Protein AF-A0A1Q2CLF3-F1 (afdb_monomer)

Organism: NCBI:txid1332264

Radius of gyration: 19.49 Å; Cα contacts (8 Å, |Δi|>4): 90; chains: 1; bounding box: 62×33×50 Å

InterPro domains:
  IPR021214 Protein of unknown function DUF2568 [PF10823] (25-113)

Nearest PDB structures (foldseek):
  8auw-assembly1_D  TM=3.255E-01  e=1.557E+00  Homo sapiens
  4tx5-assembly1_B  TM=3.210E-01  e=4.194E+00  Homo sapiens
  1few-assembly1_A  TM=3.405E-01  e=9.168E+00  Homo sapiens

Secondary structure (DSSP, 8-state):
-PPPP-----SS-HHHHHHHHHHHHHHHHHHHHHHHHHHHHHHHS-SHHHHHHHHHHHHHHHHHHHHHTSTT-SS---HHHHHHHHHHHHHHHHHHHHHTT-HHHHHHHHHHHHHHHHHHHHHHHTT--

Mean predicted aligned error: 6.49 Å

pLDDT: mean 90.08, std 11.48, range [45.19, 98.5]

Sequence (129 aa):
MSARPDGKPDGLDARTVLRGVVLTVRFVLELAMLAGVATVVTRLLPGAWGWVAAAVSVVAVATLWGLLLSPKAKVVLPAWGRLALEAVLFVGTGIALAVLGMPVVGLTGVGVWALHRVALALLEQRRDH

Structure (mmCIF, N/CA/C/O backbone):
data_AF-A0A1Q2CLF3-F1
#
_entry.id   AF-A0A1Q2CLF3-F1
#
loop_
_atom_site.group_PDB
_atom_site.id
_atom_site.type_symbol
_atom_site.label_atom_id
_atom_site.label_alt_id
_atom_site.label_comp_id
_atom_site.label_asym_id
_atom_site.label_entity_id
_atom_site.label_seq_id
_atom_site.pdbx_PDB_ins_code
_atom_site.Cartn_x
_atom_site.Cartn_y
_atom_site.Cartn_z
_atom_site.occupancy
_atom_site.B_iso_or_equiv
_atom_site.auth_seq_id
_atom_site.auth_comp_id
_atom_site.auth_asym_id
_atom_site.auth_atom_id
_atom_site.pdbx_PDB_model_num
ATOM 1 N N . MET A 1 1 ? 50.368 -14.495 -28.186 1.00 45.19 1 MET A N 1
ATOM 2 C CA . MET A 1 1 ? 50.060 -14.404 -26.743 1.00 45.19 1 MET A CA 1
ATOM 3 C C . MET A 1 1 ? 49.626 -12.965 -26.476 1.00 45.19 1 MET A C 1
ATOM 5 O O . MET A 1 1 ? 50.478 -12.101 -26.349 1.00 45.19 1 MET A O 1
ATOM 9 N N . SER A 1 2 ? 48.325 -12.676 -26.594 1.00 58.38 2 SER A N 1
ATOM 10 C CA . SER A 1 2 ? 47.771 -11.317 -26.472 1.00 58.38 2 SER A CA 1
ATOM 11 C C . SER A 1 2 ? 47.305 -11.103 -25.033 1.00 58.38 2 SER A C 1
ATOM 13 O O . SER A 1 2 ? 46.573 -11.935 -24.494 1.00 58.38 2 SER A O 1
ATOM 15 N N . ALA A 1 3 ? 47.804 -10.043 -24.399 1.00 57.72 3 ALA A N 1
ATOM 16 C CA . ALA A 1 3 ? 47.466 -9.669 -23.036 1.00 57.72 3 ALA A CA 1
ATOM 17 C C . ALA A 1 3 ? 45.993 -9.237 -22.956 1.00 57.72 3 ALA A C 1
ATOM 19 O O . ALA A 1 3 ? 45.538 -8.382 -23.712 1.00 57.72 3 ALA A O 1
ATOM 20 N N . ARG A 1 4 ? 45.250 -9.860 -22.039 1.00 67.25 4 ARG A N 1
ATOM 21 C CA . ARG A 1 4 ? 43.874 -9.501 -21.678 1.00 67.25 4 ARG A CA 1
ATOM 22 C C . ARG A 1 4 ? 43.931 -8.182 -20.888 1.00 67.25 4 ARG A C 1
ATOM 24 O O . ARG A 1 4 ? 44.751 -8.129 -19.970 1.00 67.25 4 ARG A O 1
ATOM 31 N N . PRO A 1 5 ? 43.117 -7.157 -21.197 1.00 63.09 5 PRO A N 1
ATOM 32 C CA . PRO A 1 5 ? 43.133 -5.925 -20.426 1.00 63.09 5 PRO A CA 1
ATOM 33 C C . PRO A 1 5 ? 42.681 -6.225 -18.993 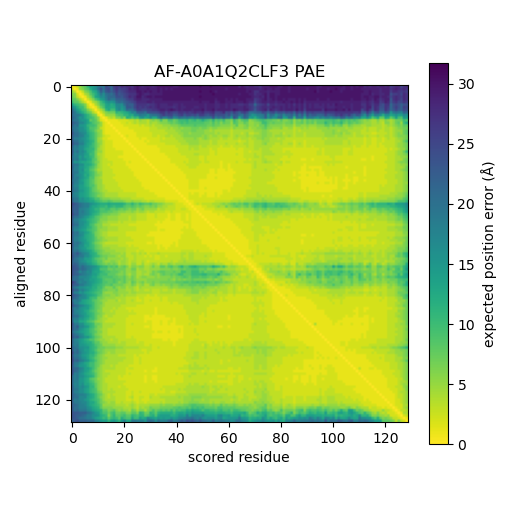1.00 63.09 5 PRO A C 1
ATOM 35 O O . PRO A 1 5 ? 41.651 -6.864 -18.765 1.00 63.09 5 PRO A O 1
ATOM 38 N N . ASP A 1 6 ? 43.540 -5.829 -18.067 1.00 64.25 6 ASP A N 1
ATOM 39 C CA . ASP A 1 6 ? 43.285 -5.397 -16.702 1.00 64.25 6 ASP A CA 1
ATOM 40 C C . ASP A 1 6 ? 41.805 -5.138 -16.374 1.00 64.25 6 ASP A C 1
ATOM 42 O O . ASP A 1 6 ? 41.270 -4.042 -16.519 1.00 64.25 6 ASP A O 1
ATOM 46 N N . GLY A 1 7 ? 41.151 -6.180 -15.856 1.00 61.78 7 GLY A N 1
ATOM 47 C CA . GLY A 1 7 ? 39.865 -6.081 -15.180 1.00 61.78 7 GLY A CA 1
ATOM 48 C C . GLY A 1 7 ? 40.019 -5.301 -13.880 1.00 61.78 7 GLY A C 1
ATOM 49 O O . GLY A 1 7 ? 40.198 -5.885 -12.810 1.00 61.78 7 GLY A O 1
ATOM 50 N N . LYS A 1 8 ? 39.960 -3.973 -13.967 1.00 62.19 8 LYS A N 1
ATOM 51 C CA . LYS A 1 8 ? 39.697 -3.134 -12.803 1.00 62.19 8 LYS A CA 1
ATOM 52 C C . LYS A 1 8 ? 38.286 -3.497 -12.319 1.00 62.19 8 LYS A C 1
ATOM 54 O O . LYS A 1 8 ? 37.371 -3.480 -13.136 1.00 62.19 8 LYS A O 1
ATOM 59 N N . PRO A 1 9 ? 38.080 -3.886 -11.050 1.00 57.78 9 PRO A N 1
ATOM 60 C CA . PRO A 1 9 ? 36.733 -4.119 -10.558 1.00 57.78 9 PRO A CA 1
ATOM 61 C C . PRO A 1 9 ? 35.990 -2.787 -10.620 1.00 57.78 9 PRO A C 1
ATOM 63 O O . PRO A 1 9 ? 36.317 -1.846 -9.892 1.00 57.78 9 PRO A O 1
ATOM 66 N N . ASP A 1 10 ? 35.037 -2.700 -11.541 1.00 62.12 10 ASP A N 1
ATOM 67 C CA . ASP A 1 10 ? 34.146 -1.560 -11.652 1.00 62.12 10 ASP A CA 1
ATOM 68 C C . ASP A 1 10 ? 33.474 -1.362 -10.289 1.00 62.12 10 ASP A C 1
ATOM 70 O O . ASP A 1 10 ? 32.947 -2.308 -9.691 1.00 62.12 10 ASP A O 1
ATOM 74 N N . GLY A 1 11 ? 33.510 -0.133 -9.764 1.00 64.50 11 GLY A N 1
ATOM 75 C CA . GLY A 1 11 ? 32.621 0.242 -8.667 1.00 64.50 11 GLY A CA 1
ATOM 76 C C . GLY A 1 11 ? 31.198 -0.177 -9.037 1.00 64.50 11 GLY A C 1
ATOM 77 O O . GLY A 1 11 ? 30.830 -0.030 -10.196 1.00 64.50 11 GLY A O 1
ATOM 78 N N . LEU A 1 12 ? 30.464 -0.765 -8.080 1.00 72.12 12 LEU A N 1
ATOM 79 C CA . LEU A 1 12 ? 29.125 -1.362 -8.233 1.00 72.12 12 LEU A CA 1
ATOM 80 C C . LEU A 1 12 ? 28.440 -1.032 -9.574 1.00 72.12 12 LEU A C 1
ATOM 82 O O . LEU A 1 12 ? 28.013 0.107 -9.760 1.00 72.12 12 LEU A O 1
ATOM 86 N N . ASP A 1 13 ? 28.304 -2.027 -10.468 1.00 86.62 13 ASP A N 1
ATOM 87 C CA . ASP A 1 13 ? 27.590 -1.886 -11.749 1.00 86.62 13 ASP A CA 1
ATOM 88 C C . ASP A 1 13 ? 26.300 -1.081 -11.529 1.00 86.62 13 ASP A C 1
ATOM 90 O O . ASP A 1 13 ? 25.465 -1.446 -10.692 1.00 86.62 13 ASP A O 1
ATOM 94 N N . ALA A 1 14 ? 26.137 0.014 -12.274 1.00 84.12 14 ALA A N 1
ATOM 95 C CA . ALA A 1 14 ? 25.000 0.920 -12.158 1.00 84.12 14 ALA A CA 1
ATOM 96 C C . ALA A 1 14 ? 23.653 0.176 -12.220 1.00 84.12 14 ALA A C 1
ATOM 98 O O . ALA A 1 14 ? 22.696 0.568 -11.547 1.00 84.12 14 ALA A O 1
ATOM 99 N N . ARG A 1 15 ? 23.575 -0.946 -12.953 1.00 82.94 15 ARG A N 1
ATOM 100 C CA . ARG A 1 15 ? 22.375 -1.802 -12.986 1.00 82.94 15 ARG A CA 1
ATOM 101 C C . ARG A 1 15 ? 22.111 -2.520 -11.668 1.00 82.94 15 ARG A C 1
ATOM 103 O O . ARG A 1 15 ? 20.955 -2.644 -11.262 1.00 82.94 15 ARG A O 1
ATOM 110 N N . THR A 1 16 ? 23.160 -2.976 -10.993 1.00 88.12 16 THR A N 1
ATOM 111 C CA . THR A 1 16 ? 23.059 -3.605 -9.670 1.00 88.12 16 THR A CA 1
ATOM 112 C C . THR A 1 16 ? 22.585 -2.588 -8.638 1.00 88.12 16 THR A C 1
ATOM 114 O O . THR A 1 16 ? 21.653 -2.875 -7.883 1.00 88.12 16 THR A O 1
ATOM 117 N N . VAL A 1 17 ? 23.150 -1.375 -8.668 1.00 89.38 17 VAL A N 1
ATOM 118 C CA . VAL A 1 17 ? 22.723 -0.264 -7.803 1.00 89.38 17 VAL A CA 1
ATOM 119 C C . VAL A 1 17 ? 21.255 0.078 -8.049 1.00 89.38 17 VAL A C 1
ATOM 121 O O . VAL A 1 17 ? 20.461 0.098 -7.109 1.00 89.38 17 VAL A O 1
ATOM 124 N N . LEU A 1 18 ? 20.864 0.270 -9.311 1.00 88.88 18 LEU A N 1
ATOM 125 C CA . LEU A 1 18 ? 19.492 0.607 -9.686 1.00 88.88 18 LEU A CA 1
ATOM 126 C C . LEU A 1 18 ? 18.492 -0.468 -9.243 1.00 88.88 18 LEU A C 1
ATOM 128 O O . LEU A 1 18 ? 17.454 -0.148 -8.663 1.00 88.88 18 LEU A O 1
ATOM 132 N N . ARG A 1 19 ? 18.814 -1.748 -9.462 1.00 86.94 19 ARG A N 1
ATOM 133 C CA . ARG A 1 19 ? 17.974 -2.865 -9.011 1.00 86.94 19 ARG A CA 1
ATOM 134 C C . ARG A 1 19 ? 17.818 -2.872 -7.490 1.00 86.94 19 ARG A C 1
ATOM 136 O O . ARG A 1 19 ? 16.709 -3.089 -7.003 1.00 86.94 19 ARG A O 1
ATOM 143 N N . GLY A 1 20 ? 18.901 -2.619 -6.754 1.00 89.69 20 GLY A N 1
ATOM 144 C CA . GLY A 1 20 ? 18.873 -2.487 -5.299 1.00 89.69 20 GLY A CA 1
ATOM 145 C C . GLY A 1 20 ? 17.933 -1.371 -4.844 1.00 89.69 20 GLY A C 1
ATOM 146 O O . GLY A 1 20 ? 17.048 -1.615 -4.029 1.00 89.69 20 GLY A O 1
ATOM 147 N N . VAL A 1 21 ? 18.051 -0.178 -5.434 1.00 91.50 21 VAL A N 1
ATOM 148 C CA . VAL A 1 21 ? 17.187 0.974 -5.122 1.0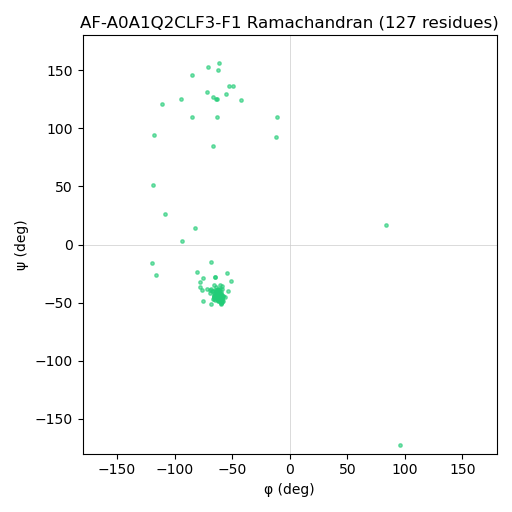0 91.50 21 VAL A CA 1
ATOM 149 C C . VAL A 1 21 ? 15.714 0.654 -5.372 1.00 91.50 21 VAL A C 1
ATOM 151 O O . VAL A 1 21 ? 14.880 0.887 -4.499 1.00 91.50 21 VAL A O 1
ATOM 154 N N . VAL A 1 22 ? 15.384 0.076 -6.529 1.00 90.50 22 VAL A N 1
ATOM 155 C CA . VAL A 1 22 ? 14.002 -0.286 -6.882 1.00 90.50 22 VAL A CA 1
ATOM 156 C C . VAL A 1 22 ? 13.405 -1.268 -5.870 1.00 90.50 22 VAL A C 1
ATOM 158 O O . VAL A 1 22 ? 12.271 -1.076 -5.428 1.00 90.50 22 VAL A O 1
ATOM 161 N N . LEU A 1 23 ? 14.160 -2.293 -5.466 1.00 90.31 23 LEU A N 1
ATOM 162 C CA . LEU A 1 23 ? 13.706 -3.266 -4.470 1.00 90.31 23 LEU A CA 1
ATOM 163 C C . LEU A 1 23 ? 13.542 -2.638 -3.083 1.00 90.31 23 LEU A C 1
ATOM 165 O O . LEU A 1 23 ? 12.559 -2.928 -2.404 1.00 90.31 23 LEU A O 1
ATOM 169 N N . THR A 1 24 ? 14.450 -1.750 -2.681 1.00 93.38 24 THR A N 1
ATOM 170 C CA . THR A 1 24 ? 14.344 -1.026 -1.409 1.00 93.38 24 THR A CA 1
ATOM 171 C C . THR A 1 24 ? 13.103 -0.140 -1.380 1.00 93.38 24 THR A C 1
ATOM 173 O O . THR A 1 24 ? 12.332 -0.207 -0.425 1.00 93.38 24 THR A O 1
ATOM 176 N N . VAL A 1 25 ? 12.849 0.640 -2.437 1.00 93.31 25 VAL A N 1
ATOM 177 C CA . VAL A 1 25 ? 11.632 1.467 -2.541 1.00 93.31 25 VAL A CA 1
ATOM 178 C C . VAL A 1 25 ? 10.383 0.590 -2.482 1.00 93.31 25 VAL A C 1
ATOM 180 O O . VAL A 1 25 ? 9.432 0.918 -1.773 1.00 93.31 25 VAL A O 1
ATOM 183 N N . ARG A 1 26 ? 10.397 -0.554 -3.175 1.00 92.56 26 ARG A N 1
ATOM 184 C CA . ARG A 1 26 ? 9.293 -1.516 -3.149 1.00 92.56 26 ARG A CA 1
ATOM 185 C C . ARG A 1 26 ? 9.034 -2.057 -1.743 1.00 92.56 26 ARG A C 1
ATOM 187 O O . ARG A 1 26 ? 7.879 -2.135 -1.337 1.00 92.56 26 ARG A O 1
ATOM 194 N N . PHE A 1 27 ? 10.088 -2.400 -1.010 1.00 93.25 27 PHE A N 1
ATOM 195 C CA . PHE A 1 27 ? 9.993 -2.887 0.364 1.00 93.25 27 PHE A CA 1
ATOM 196 C C . PHE A 1 27 ? 9.453 -1.816 1.321 1.00 93.25 27 PHE A C 1
ATOM 198 O O . PHE A 1 27 ? 8.557 -2.093 2.114 1.00 93.25 27 PHE A O 1
ATOM 205 N N . VAL A 1 28 ? 9.939 -0.576 1.215 1.00 96.62 28 VAL A N 1
ATOM 206 C CA . VAL A 1 28 ? 9.437 0.548 2.023 1.00 96.62 28 VAL A CA 1
ATOM 207 C C . VAL A 1 28 ? 7.957 0.812 1.736 1.00 96.62 28 VAL A C 1
ATOM 209 O O . VAL A 1 28 ? 7.183 1.013 2.669 1.00 96.62 28 VAL A O 1
ATOM 212 N N . LEU A 1 29 ? 7.542 0.761 0.466 1.00 95.56 29 LEU A N 1
ATOM 213 C CA . LEU A 1 29 ? 6.134 0.877 0.077 1.00 95.56 29 LEU A CA 1
ATOM 214 C C . LEU A 1 29 ? 5.273 -0.250 0.656 1.00 95.56 29 LEU A C 1
ATOM 216 O O . LEU A 1 29 ? 4.176 0.013 1.144 1.00 95.56 29 LEU A O 1
ATOM 220 N N . GLU A 1 30 ? 5.760 -1.488 0.616 1.00 95.44 30 GLU A N 1
ATOM 221 C CA . GLU A 1 30 ? 5.075 -2.639 1.210 1.00 95.44 30 GLU A CA 1
ATOM 222 C C . GLU A 1 30 ? 4.884 -2.446 2.719 1.00 95.44 30 GLU A C 1
ATOM 224 O O . GLU A 1 30 ? 3.762 -2.550 3.215 1.00 95.44 30 GLU A O 1
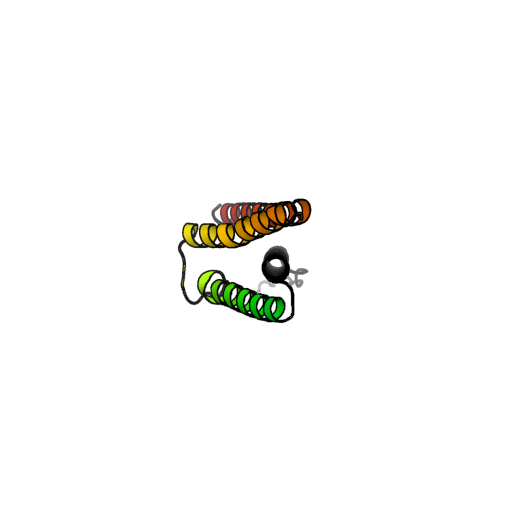ATOM 229 N N . LEU A 1 31 ? 5.943 -2.063 3.436 1.00 96.69 31 LEU A N 1
ATOM 230 C CA . LEU A 1 31 ? 5.878 -1.806 4.874 1.00 96.69 31 LEU A CA 1
ATOM 231 C C . LEU A 1 31 ? 4.927 -0.648 5.209 1.00 96.69 31 LEU A C 1
ATOM 233 O O . LEU A 1 31 ? 4.133 -0.754 6.144 1.00 96.69 31 LEU A O 1
ATOM 237 N N . ALA A 1 32 ? 4.969 0.436 4.432 1.00 97.25 32 ALA A N 1
ATOM 238 C CA . ALA A 1 32 ? 4.074 1.576 4.599 1.00 97.25 32 ALA A CA 1
ATOM 239 C C . ALA A 1 32 ? 2.603 1.191 4.374 1.00 97.25 32 ALA A C 1
ATOM 241 O O . ALA A 1 32 ? 1.732 1.622 5.130 1.00 97.25 32 ALA A O 1
ATOM 242 N N . MET A 1 33 ? 2.320 0.349 3.376 1.00 97.75 33 MET A N 1
ATOM 243 C CA . MET A 1 33 ? 0.971 -0.159 3.120 1.00 97.75 33 MET A CA 1
ATOM 244 C C . MET A 1 33 ? 0.480 -1.049 4.265 1.00 97.75 33 MET A C 1
ATOM 246 O O . MET A 1 33 ? -0.626 -0.832 4.756 1.00 97.75 33 MET A O 1
ATOM 250 N N . LEU A 1 34 ? 1.309 -1.969 4.769 1.00 98.12 34 LEU A N 1
ATOM 251 C CA . LEU A 1 34 ? 0.954 -2.812 5.918 1.00 98.12 34 LEU A CA 1
ATOM 252 C C . LEU A 1 34 ? 0.705 -1.981 7.188 1.00 98.12 34 LEU A C 1
ATOM 254 O O . LEU A 1 34 ? -0.269 -2.223 7.904 1.00 98.12 34 LEU A O 1
ATOM 258 N N . ALA A 1 35 ? 1.528 -0.961 7.443 1.00 98.31 35 ALA A N 1
ATOM 259 C CA . ALA A 1 35 ? 1.304 -0.014 8.535 1.00 98.31 35 ALA A CA 1
ATOM 260 C C . ALA A 1 35 ? -0.001 0.781 8.347 1.00 98.31 35 ALA A C 1
ATOM 262 O O . ALA A 1 35 ? -0.745 0.999 9.308 1.00 98.31 35 ALA A O 1
ATOM 263 N N . GLY A 1 36 ? -0.316 1.167 7.107 1.00 98.12 36 GLY A N 1
ATOM 264 C CA . GLY A 1 36 ? -1.585 1.790 6.741 1.00 98.12 36 GLY A CA 1
ATOM 265 C C . GLY A 1 36 ? -2.782 0.889 7.051 1.00 98.12 36 GLY A C 1
ATOM 266 O O . GLY A 1 36 ? -3.711 1.334 7.720 1.00 98.12 36 GLY A O 1
ATOM 267 N N . VAL A 1 37 ? -2.731 -0.388 6.661 1.00 98.38 37 VAL A N 1
ATOM 268 C CA . VAL A 1 37 ? -3.771 -1.386 6.973 1.00 98.38 37 VAL A CA 1
ATOM 269 C C . VAL A 1 37 ? -3.963 -1.526 8.484 1.00 98.38 37 VAL A C 1
ATOM 271 O O . VAL A 1 37 ? -5.092 -1.445 8.967 1.00 98.38 37 VAL A O 1
ATOM 274 N N . ALA A 1 38 ? -2.879 -1.673 9.250 1.00 98.12 38 ALA A N 1
ATOM 275 C CA . ALA A 1 38 ? -2.963 -1.758 10.709 1.00 98.12 38 ALA A CA 1
ATOM 276 C C . ALA A 1 38 ? -3.604 -0.503 11.328 1.00 98.12 38 ALA A C 1
ATOM 278 O O . ALA A 1 38 ? -4.456 -0.604 12.214 1.00 98.12 38 ALA A O 1
ATOM 279 N N . THR A 1 39 ? -3.230 0.679 10.831 1.00 98.12 39 THR A N 1
ATOM 280 C CA . THR A 1 39 ? -3.792 1.969 11.263 1.00 98.12 39 THR A CA 1
ATOM 281 C C . THR A 1 39 ? -5.287 2.061 10.960 1.00 98.12 39 THR A C 1
ATOM 283 O O . THR A 1 39 ? -6.062 2.493 11.811 1.00 98.12 39 THR A O 1
ATOM 286 N N . VAL A 1 40 ? -5.715 1.625 9.772 1.00 98.31 40 VAL A N 1
ATOM 287 C CA . VAL A 1 40 ? -7.134 1.586 9.391 1.00 98.31 40 VAL A CA 1
ATOM 288 C C . VAL A 1 40 ? -7.916 0.686 10.346 1.00 98.31 40 VAL A C 1
ATOM 290 O O . VAL A 1 40 ? -8.913 1.117 10.921 1.00 98.31 40 VAL A O 1
ATOM 293 N N . VAL A 1 41 ? -7.446 -0.543 10.569 1.00 98.12 41 VAL A N 1
ATOM 294 C CA . VAL A 1 41 ? -8.162 -1.525 11.397 1.00 98.12 41 VAL A CA 1
ATOM 295 C C . VAL A 1 41 ? -8.256 -1.078 12.855 1.00 98.12 41 VAL A C 1
ATOM 297 O O . VAL A 1 41 ? -9.338 -1.121 13.434 1.00 98.12 41 VAL A O 1
ATOM 300 N N . THR A 1 42 ? -7.159 -0.591 13.439 1.00 97.75 42 THR A N 1
ATOM 301 C CA . THR A 1 42 ? -7.152 -0.100 14.832 1.00 97.75 42 THR A CA 1
ATOM 302 C C . THR A 1 42 ? -8.026 1.135 15.044 1.00 97.75 42 THR A C 1
ATOM 304 O O . THR A 1 42 ? -8.545 1.328 16.142 1.00 97.75 42 THR A O 1
ATOM 307 N N . ARG A 1 43 ? -8.229 1.965 14.012 1.00 96.50 43 ARG A N 1
ATOM 308 C CA . ARG A 1 43 ? -9.176 3.088 14.079 1.00 96.50 43 ARG A CA 1
ATOM 309 C C . ARG A 1 43 ? -10.634 2.659 13.929 1.00 96.50 43 ARG A C 1
ATOM 311 O O . ARG A 1 43 ? -11.497 3.298 14.522 1.00 96.50 43 ARG A O 1
ATOM 318 N N . LEU A 1 44 ? -10.911 1.605 13.161 1.00 96.12 44 LEU A N 1
ATOM 319 C CA . LEU A 1 44 ? -12.267 1.073 12.983 1.00 96.12 44 LEU A CA 1
ATOM 320 C C . LEU A 1 44 ? -12.733 0.229 14.177 1.00 96.12 44 LEU A C 1
ATOM 322 O O . LEU A 1 44 ? -13.908 0.266 14.530 1.00 96.12 44 LEU A O 1
ATOM 326 N N . LEU A 1 45 ? -11.824 -0.528 14.795 1.00 95.88 45 LEU A N 1
ATOM 327 C CA . LEU A 1 45 ? -12.092 -1.339 15.981 1.00 95.88 45 LEU A CA 1
ATOM 328 C C . LEU A 1 45 ? -11.217 -0.848 17.144 1.00 95.88 45 LEU A C 1
ATOM 330 O O . LEU A 1 45 ? -10.077 -1.290 17.267 1.00 95.88 45 LEU A O 1
ATOM 334 N N . PRO A 1 46 ? -11.711 0.046 18.014 1.00 90.19 46 PRO A N 1
ATOM 335 C CA . PRO A 1 46 ? -10.947 0.493 19.173 1.00 90.19 46 PRO A CA 1
ATOM 336 C C . PRO A 1 46 ? -10.813 -0.607 20.243 1.00 90.19 46 PRO A C 1
ATOM 338 O O . PRO A 1 46 ? -11.674 -1.472 20.401 1.00 90.19 46 PRO A O 1
ATOM 341 N N . GLY A 1 47 ? -9.730 -0.544 21.024 1.00 93.81 47 GLY A N 1
ATOM 342 C CA . GLY A 1 47 ? -9.456 -1.461 22.138 1.00 93.81 47 GLY A CA 1
ATOM 343 C C . GLY A 1 47 ? -8.547 -2.643 21.779 1.00 93.81 47 GLY A C 1
ATOM 344 O O . GLY A 1 47 ? -7.968 -2.710 20.697 1.00 93.81 47 GLY A O 1
ATOM 345 N N . ALA A 1 48 ? -8.392 -3.585 22.716 1.00 94.25 48 ALA A N 1
ATOM 346 C CA . ALA A 1 48 ? -7.451 -4.704 22.581 1.00 94.25 48 ALA A CA 1
ATOM 347 C C . ALA A 1 48 ? -7.751 -5.600 21.364 1.00 94.25 48 ALA A C 1
ATOM 349 O O . ALA A 1 48 ? -6.834 -6.016 20.656 1.00 94.25 48 ALA A O 1
ATOM 350 N N . TRP A 1 49 ? -9.033 -5.833 21.068 1.00 94.81 49 TRP A N 1
ATOM 351 C CA . TRP A 1 49 ? -9.452 -6.607 19.896 1.00 94.81 49 TRP A CA 1
ATOM 352 C C . TRP A 1 49 ? -9.088 -5.941 18.565 1.00 94.81 49 TRP A C 1
ATOM 354 O O . TRP A 1 49 ? -8.824 -6.646 17.594 1.00 94.81 49 TRP A O 1
ATOM 364 N N . GLY A 1 50 ? -8.983 -4.610 18.531 1.00 96.94 50 GLY A N 1
ATOM 365 C CA . GLY A 1 50 ? -8.494 -3.863 17.373 1.00 96.94 50 GLY A CA 1
ATOM 366 C C . GLY A 1 50 ? -7.072 -4.224 16.980 1.00 96.94 50 GLY A C 1
ATOM 367 O O . GLY A 1 50 ? -6.779 -4.431 15.806 1.00 96.94 50 GLY A O 1
ATOM 368 N N . TRP A 1 51 ? -6.190 -4.361 17.969 1.00 97.06 51 TRP A N 1
ATOM 369 C CA . TRP A 1 51 ? -4.797 -4.750 17.747 1.00 97.06 51 TRP A CA 1
ATOM 370 C C . TRP A 1 51 ? -4.671 -6.185 17.244 1.00 97.06 51 TRP A C 1
ATOM 372 O O . TRP A 1 51 ? -3.886 -6.446 16.333 1.00 97.06 51 TRP A O 1
ATOM 382 N N . VAL A 1 52 ? -5.482 -7.103 17.779 1.00 97.81 52 VAL A N 1
ATOM 383 C CA . VAL A 1 52 ? -5.545 -8.487 17.286 1.00 97.81 52 VAL A CA 1
ATOM 384 C C . VAL A 1 52 ? -6.030 -8.510 15.836 1.00 97.81 52 VAL A C 1
ATOM 386 O O . VAL A 1 52 ? -5.380 -9.111 14.981 1.00 97.81 52 VAL A O 1
ATOM 389 N N . ALA A 1 53 ? -7.122 -7.805 15.528 1.00 97.88 53 ALA A N 1
ATOM 390 C CA . ALA A 1 53 ? -7.651 -7.707 14.170 1.00 97.88 53 ALA A CA 1
ATOM 391 C C . ALA A 1 53 ? -6.644 -7.065 13.200 1.00 97.88 53 ALA A C 1
ATOM 393 O O . ALA A 1 53 ? -6.507 -7.515 12.060 1.00 97.88 53 ALA A O 1
ATOM 394 N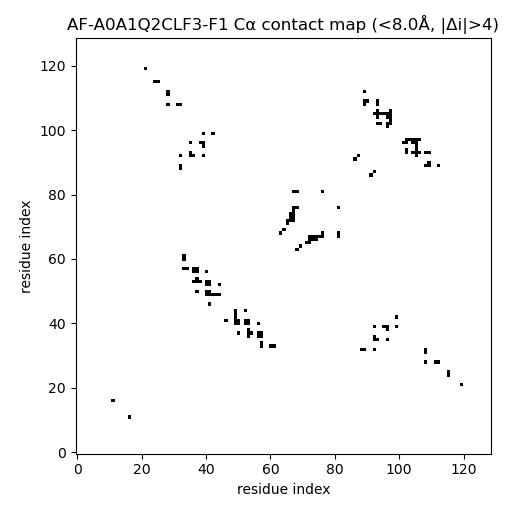 N . ALA A 1 54 ? -5.904 -6.048 13.645 1.00 98.00 54 ALA A N 1
ATOM 395 C CA . ALA A 1 54 ? -4.868 -5.397 12.854 1.00 98.00 54 ALA A CA 1
ATOM 396 C C . ALA A 1 54 ? -3.704 -6.348 12.560 1.00 98.00 54 ALA A C 1
ATOM 398 O O . ALA A 1 54 ? -3.290 -6.454 11.407 1.00 98.00 54 ALA A O 1
ATOM 399 N N . ALA A 1 55 ? -3.226 -7.093 13.561 1.00 98.12 55 ALA A N 1
ATOM 400 C CA . ALA A 1 55 ? -2.181 -8.096 13.377 1.00 98.12 55 ALA A CA 1
ATOM 401 C C . ALA A 1 55 ? -2.615 -9.183 12.380 1.00 98.12 55 ALA A C 1
ATOM 403 O O . ALA A 1 55 ? -1.881 -9.485 11.440 1.00 98.12 55 ALA A O 1
ATOM 404 N N . VAL A 1 56 ? -3.835 -9.710 12.527 1.00 98.19 56 VAL A N 1
ATOM 405 C CA . VAL A 1 56 ? -4.405 -10.692 11.590 1.00 98.19 56 VAL A CA 1
ATOM 406 C C . VAL A 1 56 ? -4.501 -10.113 10.177 1.00 98.19 56 VAL A C 1
ATOM 408 O O . VAL A 1 56 ? -4.114 -10.778 9.219 1.00 98.19 56 VAL A O 1
ATOM 411 N N . SER A 1 57 ? -4.952 -8.865 10.036 1.00 97.88 57 SER A N 1
ATOM 412 C CA . SER A 1 57 ? -5.078 -8.199 8.733 1.00 97.88 57 SER A CA 1
ATOM 413 C C . SER A 1 57 ? -3.720 -7.988 8.064 1.00 97.88 57 SER A C 1
ATOM 415 O O . SER A 1 57 ? -3.569 -8.277 6.879 1.00 97.88 57 SER A O 1
ATOM 417 N N . VAL A 1 58 ? -2.707 -7.552 8.818 1.00 98.25 58 VAL A N 1
ATOM 418 C CA . VAL A 1 58 ? -1.328 -7.412 8.324 1.00 98.25 58 VAL A CA 1
ATOM 419 C C . VAL A 1 58 ? -0.784 -8.757 7.858 1.00 98.25 58 VAL A C 1
ATOM 421 O O . VAL A 1 58 ? -0.261 -8.845 6.749 1.00 98.25 58 VAL A O 1
ATOM 424 N N . VAL A 1 59 ? -0.944 -9.815 8.658 1.00 98.06 59 VAL A N 1
ATOM 425 C CA . VAL A 1 59 ? -0.500 -11.167 8.286 1.00 98.06 59 VAL A CA 1
ATOM 426 C C . VAL A 1 59 ? -1.225 -11.652 7.032 1.00 98.06 59 VAL A C 1
ATOM 428 O O . VAL A 1 59 ? -0.581 -12.189 6.131 1.00 98.06 59 VAL A O 1
ATOM 431 N N . ALA A 1 60 ? -2.537 -11.434 6.930 1.00 97.56 60 ALA A N 1
ATOM 432 C CA . ALA A 1 60 ? -3.320 -11.820 5.761 1.00 97.56 60 ALA A CA 1
ATOM 433 C C . ALA A 1 60 ? -2.841 -11.095 4.493 1.00 97.56 60 ALA A C 1
ATOM 435 O O . ALA A 1 60 ? -2.579 -11.744 3.478 1.00 97.56 60 ALA A O 1
ATOM 436 N N . VAL A 1 61 ? -2.658 -9.773 4.557 1.00 97.19 61 VAL A N 1
ATOM 437 C CA . VAL A 1 61 ? -2.190 -8.971 3.416 1.00 97.19 61 VAL A CA 1
ATOM 438 C C . VAL A 1 61 ? -0.753 -9.333 3.034 1.00 97.19 61 VAL A C 1
ATOM 440 O O . VAL A 1 61 ? -0.476 -9.538 1.852 1.00 97.19 61 VAL A O 1
ATOM 443 N N . ALA A 1 62 ? 0.149 -9.490 4.005 1.00 95.50 62 ALA A N 1
ATOM 444 C CA . ALA A 1 62 ? 1.529 -9.906 3.754 1.00 95.50 62 ALA A CA 1
ATOM 445 C C . ALA A 1 62 ? 1.598 -11.312 3.137 1.00 95.50 62 ALA A C 1
ATOM 447 O O . ALA A 1 62 ? 2.384 -11.559 2.223 1.00 95.50 62 ALA A O 1
ATOM 448 N N . THR A 1 63 ? 0.737 -12.231 3.580 1.00 95.12 63 THR A N 1
ATOM 449 C CA . THR A 1 63 ? 0.651 -13.585 3.014 1.00 95.12 63 THR A CA 1
ATOM 450 C C . THR A 1 63 ? 0.132 -13.549 1.580 1.00 95.12 63 THR A C 1
ATOM 452 O O . THR A 1 63 ? 0.733 -14.166 0.698 1.00 95.12 63 THR A O 1
ATOM 455 N N . LEU A 1 64 ? -0.942 -12.794 1.323 1.00 94.25 64 LEU A N 1
ATOM 456 C CA . LEU A 1 64 ? -1.494 -12.590 -0.018 1.00 94.25 64 LEU A CA 1
ATOM 457 C C . LEU A 1 64 ? -0.431 -12.027 -0.967 1.00 94.25 64 LEU A C 1
ATOM 459 O O . LEU A 1 64 ? -0.244 -12.517 -2.081 1.00 94.25 64 LEU A O 1
ATOM 463 N N . TRP A 1 65 ? 0.316 -11.035 -0.493 1.00 91.75 65 TRP A N 1
ATOM 464 C CA . TRP A 1 65 ? 1.404 -10.425 -1.237 1.00 91.75 65 TRP A CA 1
ATOM 465 C C . TRP A 1 65 ? 2.550 -11.405 -1.506 1.00 91.75 65 TRP A C 1
ATOM 467 O O . TRP A 1 65 ? 2.993 -11.549 -2.646 1.00 91.75 65 TRP A O 1
ATOM 477 N N . GLY A 1 66 ? 3.004 -12.136 -0.487 1.00 91.06 66 GLY A N 1
ATOM 478 C CA . GLY A 1 66 ? 4.044 -13.154 -0.620 1.00 91.06 66 GLY A CA 1
ATOM 479 C C . GLY A 1 66 ? 3.669 -14.258 -1.611 1.00 91.06 66 GLY A C 1
ATOM 480 O O . GLY A 1 66 ? 4.523 -14.739 -2.358 1.00 91.06 66 GLY A O 1
ATOM 481 N N . LEU A 1 67 ? 2.387 -14.624 -1.658 1.00 92.38 67 LEU A N 1
ATOM 482 C CA . LEU A 1 67 ? 1.876 -15.670 -2.535 1.00 92.38 67 LEU A CA 1
ATOM 483 C C . LEU A 1 67 ? 1.748 -15.220 -3.998 1.00 92.38 67 LEU A C 1
ATOM 485 O O . LEU A 1 67 ? 2.047 -16.022 -4.886 1.00 92.38 67 LEU A O 1
ATOM 489 N N . LEU A 1 68 ? 1.312 -13.975 -4.231 1.00 91.75 68 LEU A N 1
ATOM 490 C CA . LEU A 1 68 ? 0.848 -13.499 -5.544 1.00 91.75 68 LEU A CA 1
ATOM 491 C C . LEU A 1 68 ? 1.699 -12.381 -6.175 1.00 91.75 68 LEU A C 1
ATOM 493 O O . LEU A 1 68 ? 1.697 -12.220 -7.393 1.00 91.75 68 LEU A O 1
ATOM 497 N N . LEU A 1 69 ? 2.391 -11.573 -5.367 1.00 87.50 69 LEU A N 1
ATOM 498 C CA . LEU A 1 69 ? 3.054 -10.331 -5.799 1.00 87.50 69 LEU A CA 1
ATOM 499 C C . LEU A 1 69 ? 4.572 -10.325 -5.586 1.00 87.50 69 LEU A C 1
ATOM 501 O O . LEU A 1 69 ? 5.264 -9.482 -6.164 1.00 87.50 69 LEU A O 1
ATOM 505 N N . SER A 1 70 ? 5.100 -11.235 -4.768 1.00 84.50 70 SER A N 1
ATOM 506 C CA . SER A 1 70 ? 6.538 -11.377 -4.522 1.00 84.50 70 SER A CA 1
ATOM 507 C C . SER A 1 70 ? 7.313 -11.740 -5.801 1.00 84.50 70 SER A C 1
ATOM 509 O O . SER A 1 70 ? 6.793 -12.459 -6.653 1.00 84.50 70 SER A O 1
ATOM 511 N N . PRO A 1 71 ? 8.595 -11.344 -5.942 1.00 75.44 71 PRO A N 1
ATOM 512 C CA . PRO A 1 71 ? 9.473 -11.881 -6.988 1.00 75.44 71 PRO A CA 1
ATOM 513 C C . PRO A 1 71 ? 9.571 -13.414 -6.978 1.00 75.44 71 PRO A C 1
ATOM 515 O O . PRO A 1 7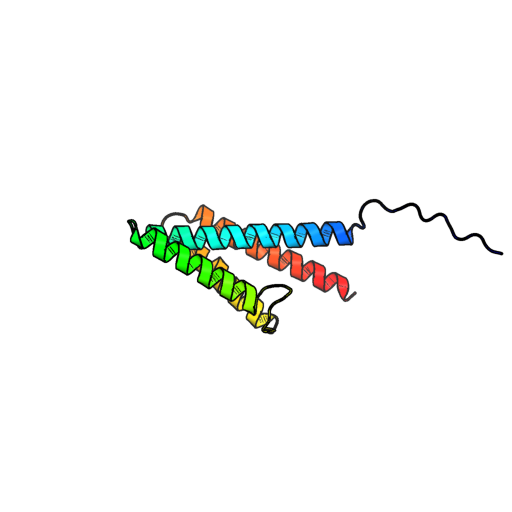1 ? 9.890 -14.013 -7.999 1.00 75.44 71 PRO A O 1
ATOM 518 N N . LYS A 1 72 ? 9.312 -14.038 -5.821 1.00 79.31 72 LYS A N 1
ATOM 519 C CA . LYS A 1 72 ? 9.255 -15.494 -5.623 1.00 79.31 72 LYS A CA 1
ATOM 520 C C . LYS A 1 72 ? 7.816 -15.983 -5.404 1.00 79.31 72 LYS A C 1
ATOM 522 O O . LYS A 1 72 ? 7.612 -16.966 -4.693 1.00 79.31 72 LYS A O 1
ATOM 527 N N . ALA A 1 73 ? 6.825 -15.259 -5.931 1.00 87.44 73 ALA A N 1
ATOM 528 C CA . ALA A 1 73 ? 5.419 -15.631 -5.830 1.00 87.44 73 ALA A CA 1
ATOM 529 C C . ALA A 1 73 ? 5.211 -17.069 -6.321 1.00 87.44 73 ALA A C 1
ATOM 531 O O . ALA A 1 73 ? 5.763 -17.475 -7.344 1.00 87.44 73 ALA A O 1
ATOM 532 N N . LYS A 1 74 ? 4.414 -17.842 -5.577 1.00 86.31 74 LYS A N 1
ATOM 533 C CA . LYS A 1 74 ? 4.104 -19.234 -5.940 1.00 86.31 74 LYS A CA 1
ATOM 534 C C . LYS A 1 74 ? 3.101 -19.299 -7.088 1.00 86.31 74 LYS A C 1
ATOM 536 O O . LYS A 1 74 ? 3.106 -20.263 -7.845 1.00 86.31 74 LYS A O 1
ATOM 541 N N . VAL A 1 75 ? 2.240 -18.287 -7.196 1.00 89.12 75 VAL A N 1
ATOM 542 C CA . VAL A 1 75 ? 1.234 -18.172 -8.251 1.00 89.12 75 VAL A CA 1
ATOM 543 C C . VAL A 1 75 ? 1.627 -17.021 -9.162 1.00 89.12 75 VAL A C 1
ATOM 545 O O . VAL A 1 75 ? 1.753 -15.880 -8.717 1.00 89.12 75 VAL A O 1
ATOM 548 N N . VAL A 1 76 ? 1.818 -17.322 -10.444 1.00 88.94 76 VAL A N 1
ATOM 549 C CA . VAL A 1 76 ? 2.173 -16.316 -11.444 1.00 88.94 76 VAL A CA 1
ATOM 550 C C . VAL A 1 76 ? 0.899 -15.653 -11.948 1.00 88.94 76 VAL A C 1
ATOM 552 O O . VAL A 1 76 ? 0.102 -16.266 -12.654 1.00 88.94 76 VAL A O 1
ATOM 555 N N . LEU A 1 77 ? 0.708 -14.390 -11.576 1.00 89.00 77 LEU A N 1
ATOM 556 C CA . LEU A 1 77 ? -0.358 -13.560 -12.123 1.00 89.00 77 LEU A CA 1
ATOM 557 C C . LEU A 1 77 ? 0.082 -12.909 -13.442 1.00 89.00 77 LEU A C 1
ATOM 559 O O . LEU A 1 77 ? 1.246 -12.513 -13.571 1.00 89.00 77 LEU A O 1
ATOM 563 N N . PRO A 1 78 ? -0.842 -12.716 -14.401 1.00 91.50 78 PRO A N 1
ATOM 564 C CA . PRO A 1 78 ? -0.572 -11.862 -15.548 1.00 91.50 78 PRO A CA 1
ATOM 565 C C . PRO A 1 78 ? -0.302 -10.423 -15.082 1.00 91.50 78 PRO A C 1
ATOM 567 O O . PRO A 1 78 ? -0.768 -10.000 -14.019 1.00 91.50 78 PRO A O 1
ATOM 570 N N . ALA A 1 79 ? 0.419 -9.644 -15.894 1.00 88.75 79 ALA A N 1
ATOM 571 C CA . ALA A 1 79 ? 0.848 -8.288 -15.534 1.00 88.75 79 ALA A CA 1
ATOM 572 C C . ALA A 1 79 ? -0.315 -7.383 -15.079 1.00 88.75 79 ALA A C 1
ATOM 574 O O . ALA A 1 79 ? -0.191 -6.659 -14.089 1.00 88.75 79 ALA A O 1
ATOM 575 N N . TRP A 1 80 ? -1.469 -7.481 -15.749 1.00 90.12 80 TRP A N 1
ATOM 576 C CA . TRP A 1 80 ? -2.675 -6.734 -15.388 1.00 90.12 80 TRP A CA 1
ATOM 577 C C . TRP A 1 80 ? -3.237 -7.148 -14.019 1.00 90.12 80 TRP A C 1
ATOM 579 O O . TRP A 1 80 ? -3.644 -6.288 -13.245 1.00 90.12 80 TRP A O 1
ATOM 589 N N . GLY A 1 81 ? -3.214 -8.443 -13.686 1.00 93.25 81 GLY A N 1
ATOM 590 C CA . GLY A 1 81 ? -3.726 -8.961 -12.414 1.00 93.25 81 GLY A CA 1
ATOM 591 C C . GLY A 1 81 ? -2.856 -8.527 -11.239 1.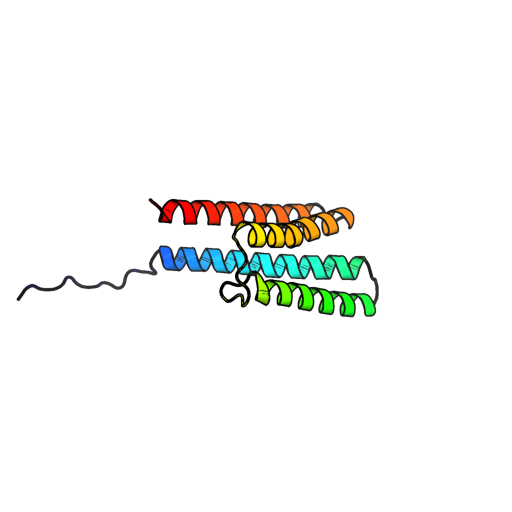00 93.25 81 GLY A C 1
ATOM 592 O O . GLY A 1 81 ? -3.363 -8.125 -10.193 1.00 93.25 81 GLY A O 1
ATOM 593 N N . ARG A 1 82 ? -1.535 -8.512 -11.447 1.00 91.44 82 ARG A N 1
ATOM 594 C CA . ARG A 1 82 ? -0.570 -7.966 -10.488 1.00 91.44 82 ARG A CA 1
ATOM 595 C C . ARG A 1 82 ? -0.815 -6.479 -10.225 1.00 91.44 82 ARG A C 1
ATOM 597 O O . ARG A 1 82 ? -0.867 -6.064 -9.071 1.00 91.44 82 ARG A O 1
ATOM 604 N N . LEU A 1 83 ? -1.002 -5.691 -11.285 1.00 93.38 83 LEU A N 1
ATOM 605 C CA . LEU A 1 83 ? -1.299 -4.263 -11.168 1.00 93.38 83 LEU A CA 1
ATOM 606 C C . LEU A 1 83 ? -2.633 -4.012 -10.456 1.00 93.38 83 LEU A C 1
ATOM 608 O O . LEU A 1 83 ? -2.689 -3.156 -9.578 1.00 93.38 83 LEU A O 1
ATOM 612 N N . ALA A 1 84 ? -3.682 -4.760 -10.805 1.00 95.75 84 ALA A N 1
ATOM 613 C CA . ALA A 1 84 ? -4.997 -4.629 -10.188 1.00 95.75 84 ALA A CA 1
ATOM 614 C C . ALA A 1 84 ? -4.945 -4.923 -8.683 1.00 95.75 84 ALA A C 1
ATOM 616 O O . ALA A 1 84 ? -5.468 -4.145 -7.888 1.00 95.75 84 ALA A O 1
ATOM 617 N N . LEU A 1 85 ? -4.264 -5.998 -8.276 1.00 95.06 85 LEU A N 1
ATOM 618 C CA . LEU A 1 85 ? -4.126 -6.343 -6.863 1.00 95.06 85 LEU A CA 1
ATOM 619 C C . LEU A 1 85 ? -3.311 -5.295 -6.092 1.00 95.06 85 LEU A C 1
ATOM 621 O O . LEU A 1 85 ? -3.701 -4.897 -4.997 1.00 95.06 85 LEU A O 1
ATOM 625 N N . GLU A 1 86 ? -2.213 -4.803 -6.671 1.00 95.88 86 GLU A N 1
ATOM 626 C CA . GLU A 1 86 ? -1.460 -3.688 -6.091 1.00 95.88 86 GLU A CA 1
ATOM 627 C C . GLU A 1 86 ? -2.343 -2.442 -5.938 1.00 95.88 86 GLU A C 1
ATOM 629 O O . GLU A 1 86 ? -2.379 -1.849 -4.862 1.00 95.88 86 GLU A O 1
ATOM 634 N N . ALA A 1 87 ? -3.105 -2.080 -6.973 1.00 96.69 87 A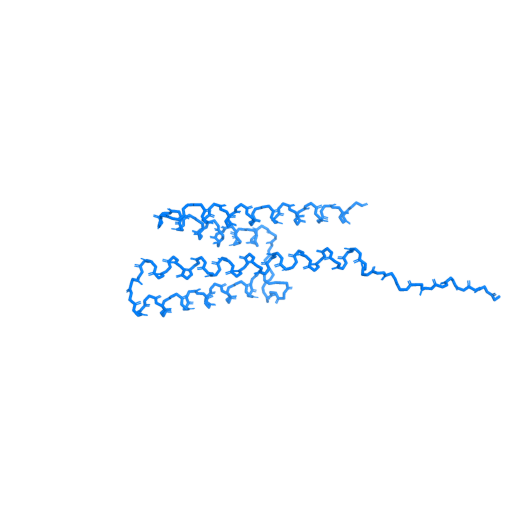LA A N 1
ATOM 635 C CA . ALA A 1 87 ? -4.002 -0.932 -6.932 1.00 96.69 87 ALA A CA 1
ATOM 636 C C . ALA A 1 87 ? -5.051 -1.078 -5.824 1.00 96.69 87 ALA A C 1
ATOM 638 O O . ALA A 1 87 ? -5.231 -0.153 -5.041 1.00 96.69 87 ALA A O 1
ATOM 639 N N . VAL A 1 88 ? -5.687 -2.246 -5.694 1.00 97.62 88 VAL A N 1
ATOM 640 C CA . VAL A 1 88 ? -6.658 -2.509 -4.620 1.00 97.62 88 VAL A CA 1
ATOM 641 C C . VAL A 1 88 ? -6.022 -2.318 -3.243 1.00 97.62 88 VAL A C 1
ATOM 643 O O . VAL A 1 88 ? -6.613 -1.657 -2.392 1.00 97.62 88 VAL A O 1
ATOM 646 N N . LEU A 1 89 ? -4.810 -2.832 -3.023 1.00 97.00 89 LEU A N 1
ATOM 647 C CA . LEU A 1 89 ? -4.138 -2.715 -1.729 1.00 97.00 89 LEU A CA 1
ATOM 648 C C . LEU A 1 89 ? -3.723 -1.272 -1.416 1.00 97.00 89 LEU A C 1
ATOM 650 O O . LEU A 1 89 ? -4.058 -0.765 -0.346 1.00 97.00 89 LEU A O 1
ATOM 654 N N . PHE A 1 90 ? -3.031 -0.584 -2.327 1.00 97.75 90 PHE A N 1
ATOM 655 C CA . PHE A 1 90 ? -2.545 0.776 -2.061 1.00 97.75 90 PHE A CA 1
ATOM 656 C C . PHE A 1 90 ? -3.651 1.822 -2.125 1.00 97.75 90 PHE A C 1
ATOM 658 O O . PHE A 1 90 ? -3.769 2.636 -1.211 1.00 97.75 90 PHE A O 1
ATOM 665 N N . VAL A 1 91 ? -4.470 1.807 -3.179 1.00 98.12 91 VAL A N 1
ATOM 666 C CA . VAL A 1 91 ? -5.558 2.777 -3.348 1.00 98.12 91 VAL A CA 1
ATOM 667 C C . VAL A 1 91 ? -6.646 2.522 -2.315 1.00 98.12 91 VAL A C 1
ATOM 669 O O . VAL A 1 91 ? -7.103 3.473 -1.691 1.00 98.12 91 VAL A O 1
ATOM 672 N N . GLY A 1 92 ? -7.001 1.260 -2.050 1.00 98.19 92 GLY A N 1
ATOM 673 C CA . GLY A 1 92 ? -7.962 0.915 -1.001 1.00 98.19 92 GLY A CA 1
ATOM 674 C C . GLY A 1 92 ? -7.504 1.383 0.381 1.00 98.19 92 GLY A C 1
ATOM 675 O O . GLY A 1 92 ? -8.263 2.050 1.083 1.00 98.19 92 GLY A O 1
ATOM 676 N N . THR A 1 93 ? -6.240 1.132 0.741 1.00 98.19 93 THR A N 1
ATOM 677 C CA . THR A 1 93 ? -5.670 1.628 2.007 1.00 98.19 93 THR A CA 1
ATOM 678 C C . THR A 1 93 ? -5.628 3.157 2.042 1.00 98.19 93 THR A C 1
ATOM 680 O O . THR A 1 93 ? -5.994 3.758 3.050 1.00 98.19 93 THR A O 1
ATOM 683 N N . GLY A 1 94 ? -5.235 3.807 0.943 1.00 98.25 94 GLY A N 1
ATOM 684 C CA . GLY A 1 94 ? -5.195 5.266 0.841 1.00 98.25 94 GLY A CA 1
ATOM 685 C C . GLY A 1 94 ? -6.570 5.921 0.996 1.00 98.25 94 GLY A C 1
ATOM 686 O O . GLY A 1 94 ? -6.702 6.884 1.751 1.00 98.25 94 GLY A O 1
ATOM 687 N N . ILE A 1 95 ? -7.599 5.370 0.344 1.00 98.50 95 ILE A N 1
ATOM 688 C CA . ILE A 1 95 ? -8.994 5.810 0.486 1.00 98.50 95 ILE A CA 1
ATOM 689 C C . ILE A 1 95 ? -9.461 5.614 1.930 1.00 98.50 95 ILE A C 1
ATOM 691 O O . ILE A 1 95 ? -10.006 6.545 2.520 1.00 98.50 95 ILE A O 1
ATOM 695 N N . ALA A 1 96 ? -9.211 4.444 2.524 1.00 98.12 96 ALA A N 1
ATOM 696 C CA . ALA A 1 96 ? -9.601 4.169 3.904 1.00 98.12 96 ALA A CA 1
ATOM 697 C C . ALA A 1 96 ? -8.946 5.154 4.890 1.00 98.12 96 ALA A C 1
ATOM 699 O O . ALA A 1 96 ? -9.628 5.714 5.747 1.00 98.12 96 ALA A O 1
ATOM 700 N N . LEU A 1 97 ? -7.650 5.440 4.731 1.00 98.31 97 LEU A N 1
ATOM 701 C CA . LEU A 1 97 ? -6.950 6.450 5.531 1.00 98.31 97 LEU A CA 1
ATOM 702 C C . LEU A 1 97 ? -7.542 7.851 5.338 1.00 98.31 97 LEU A C 1
ATOM 704 O O . LEU A 1 97 ? -7.706 8.580 6.316 1.00 98.31 97 LEU A O 1
ATOM 708 N N . ALA A 1 98 ? -7.894 8.231 4.108 1.00 97.94 98 ALA A N 1
ATOM 709 C CA . ALA A 1 98 ? -8.516 9.523 3.833 1.00 97.94 98 ALA A CA 1
ATOM 710 C C . ALA A 1 98 ? -9.883 9.665 4.519 1.00 97.94 98 ALA A C 1
ATOM 712 O O . ALA A 1 98 ? -10.123 10.675 5.182 1.00 97.94 98 ALA A O 1
ATOM 713 N N . VAL A 1 99 ? -10.732 8.635 4.435 1.00 98.06 99 VAL A N 1
ATOM 714 C CA . VAL A 1 99 ? -12.039 8.585 5.117 1.00 98.06 99 VAL A CA 1
ATOM 715 C C . VAL A 1 99 ? -11.880 8.673 6.639 1.00 98.06 99 VAL A C 1
ATOM 717 O O . VAL A 1 99 ? -12.683 9.317 7.307 1.00 98.06 99 VAL A O 1
ATOM 720 N N . LEU A 1 100 ? -10.808 8.100 7.190 1.00 97.62 100 LEU A N 1
ATOM 721 C CA . LEU A 1 100 ? -10.477 8.151 8.620 1.00 97.62 100 LEU A CA 1
ATOM 722 C C . LEU A 1 100 ? -9.756 9.445 9.056 1.00 97.62 100 LEU A C 1
ATOM 724 O O . LEU A 1 100 ? -9.186 9.497 10.153 1.00 97.62 100 LEU A O 1
ATOM 728 N N . GLY A 1 101 ? -9.763 10.484 8.214 1.00 97.75 101 GLY A N 1
ATOM 729 C CA . GLY A 1 101 ? -9.223 11.809 8.531 1.00 97.75 101 GLY A CA 1
ATOM 730 C C . GLY A 1 101 ? -7.715 11.957 8.317 1.00 97.75 101 GLY A C 1
ATOM 731 O O . GLY A 1 101 ? -7.115 12.898 8.830 1.00 97.75 101 GLY A O 1
ATOM 732 N N . MET A 1 102 ? -7.081 11.052 7.566 1.00 97.38 102 MET A N 1
ATOM 733 C CA . MET A 1 102 ? -5.647 11.089 7.243 1.00 97.38 102 MET A CA 1
ATOM 734 C C . MET A 1 102 ? -5.390 11.203 5.724 1.00 97.38 102 MET A C 1
ATOM 736 O O . MET A 1 102 ? -4.608 10.421 5.172 1.00 97.38 102 MET A O 1
ATOM 740 N N . PRO A 1 103 ? -6.008 12.170 5.011 1.00 97.25 103 PRO A N 1
ATOM 741 C CA . PRO A 1 103 ? -5.950 12.232 3.550 1.00 97.25 103 PRO A CA 1
ATOM 742 C C . PRO A 1 103 ? -4.538 12.474 3.021 1.00 97.25 103 PRO A C 1
ATOM 744 O O . PRO A 1 103 ? -4.159 11.870 2.026 1.00 97.25 103 PRO A O 1
ATOM 747 N N . VAL A 1 104 ? -3.727 13.290 3.700 1.00 97.75 104 VAL A N 1
ATOM 748 C CA . VAL A 1 104 ? -2.343 13.562 3.274 1.00 97.75 104 VAL A CA 1
ATOM 749 C C . VAL A 1 104 ? -1.511 12.279 3.269 1.00 97.75 104 VAL A C 1
ATOM 751 O O . VAL A 1 104 ? -0.797 12.018 2.304 1.00 97.75 104 VAL A O 1
ATOM 754 N N . VAL A 1 105 ? -1.641 11.442 4.304 1.00 96.06 105 VAL A N 1
ATOM 755 C CA . VAL A 1 105 ? -0.925 10.159 4.396 1.00 96.06 105 VAL A CA 1
ATOM 756 C C . VAL A 1 105 ? -1.408 9.200 3.309 1.00 96.06 105 VAL A C 1
ATOM 758 O O . VAL A 1 105 ? -0.587 8.620 2.599 1.00 96.06 105 VAL A O 1
ATOM 761 N N . GLY A 1 106 ? -2.729 9.082 3.132 1.00 95.81 106 GLY A N 1
ATOM 762 C CA . GLY A 1 106 ? -3.322 8.228 2.102 1.00 95.81 106 GLY A CA 1
ATOM 763 C C . GLY A 1 106 ? -2.895 8.623 0.685 1.00 95.81 106 GLY A C 1
ATOM 764 O O . GLY A 1 106 ? -2.401 7.785 -0.068 1.00 95.81 106 GLY A O 1
ATOM 765 N N . LEU A 1 107 ? -3.013 9.909 0.342 1.00 97.19 107 LEU A N 1
ATOM 766 C CA . LEU A 1 107 ? -2.621 10.444 -0.965 1.00 97.19 107 LEU A CA 1
ATOM 767 C C . LEU A 1 107 ? -1.119 10.306 -1.215 1.00 97.19 107 LEU A C 1
ATOM 769 O O . LEU A 1 107 ? -0.723 9.932 -2.316 1.00 97.19 107 LEU A O 1
ATOM 773 N N . THR A 1 108 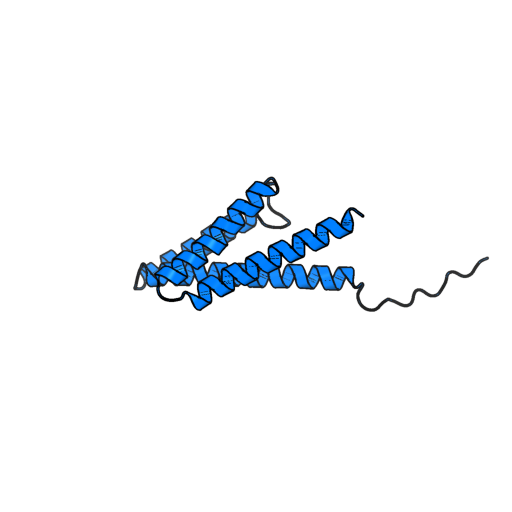? -0.286 10.553 -0.201 1.00 97.12 108 THR A N 1
ATOM 774 C CA . THR A 1 108 ? 1.169 10.375 -0.318 1.00 97.12 108 THR A CA 1
ATOM 775 C C . THR A 1 108 ? 1.512 8.916 -0.599 1.00 97.12 108 THR A C 1
ATOM 777 O O . THR A 1 108 ? 2.260 8.637 -1.534 1.00 97.12 108 THR A O 1
ATOM 780 N N . GLY A 1 109 ? 0.931 7.971 0.148 1.00 95.62 109 GLY A N 1
ATOM 781 C CA . GLY A 1 109 ? 1.168 6.540 -0.062 1.00 95.62 109 GLY A CA 1
ATOM 782 C C . GLY A 1 109 ? 0.780 6.075 -1.469 1.00 95.62 109 GLY A C 1
ATOM 783 O O . GLY A 1 109 ? 1.569 5.409 -2.141 1.00 95.62 109 GLY A O 1
ATOM 784 N N . VAL A 1 110 ? -0.399 6.487 -1.947 1.00 97.62 110 VAL A N 1
ATOM 785 C CA . VAL A 1 110 ? -0.866 6.183 -3.311 1.00 97.62 110 VAL A CA 1
ATOM 786 C C . VAL A 1 110 ? 0.019 6.845 -4.366 1.00 97.62 110 VAL A C 1
ATOM 788 O O . VAL A 1 110 ? 0.392 6.196 -5.343 1.00 97.62 110 VAL A O 1
ATOM 791 N N . GLY A 1 111 ? 0.395 8.109 -4.166 1.00 97.38 111 GLY A N 1
ATOM 792 C CA . GLY A 1 111 ? 1.247 8.857 -5.088 1.00 97.38 111 GLY A CA 1
ATOM 793 C C . GLY A 1 111 ? 2.629 8.226 -5.246 1.00 97.38 111 GLY A C 1
ATOM 794 O O . GLY A 1 111 ? 3.072 7.992 -6.370 1.00 97.38 111 GLY A O 1
ATOM 795 N N . VAL A 1 112 ? 3.288 7.870 -4.139 1.00 96.75 112 VAL A N 1
ATOM 796 C CA . VAL A 1 112 ? 4.602 7.204 -4.174 1.00 96.75 112 VAL A CA 1
ATOM 797 C C . VAL A 1 112 ? 4.500 5.829 -4.839 1.00 96.75 112 VAL A C 1
ATOM 799 O O . VAL A 1 112 ? 5.362 5.482 -5.650 1.00 96.75 112 VAL A O 1
ATOM 802 N N . TRP A 1 113 ? 3.438 5.062 -4.570 1.00 96.94 113 TRP A N 1
ATOM 803 C CA . TRP A 1 113 ? 3.198 3.794 -5.264 1.00 96.94 113 TRP A CA 1
ATOM 804 C C . TRP A 1 113 ? 3.029 3.988 -6.777 1.00 96.94 113 TRP A C 1
ATOM 806 O O . TRP A 1 113 ? 3.690 3.301 -7.558 1.00 96.94 113 TRP A O 1
ATOM 816 N N . ALA A 1 114 ? 2.202 4.943 -7.206 1.00 96.94 114 ALA A N 1
ATOM 817 C CA . ALA A 1 114 ? 1.966 5.216 -8.621 1.00 96.94 114 ALA A CA 1
ATOM 818 C C . ALA A 1 114 ? 3.255 5.650 -9.338 1.00 96.94 114 ALA A C 1
ATOM 820 O O . ALA A 1 114 ? 3.581 5.123 -10.402 1.00 96.94 114 ALA A O 1
ATOM 821 N N . LEU A 1 115 ? 4.041 6.540 -8.725 1.00 96.12 115 LEU A N 1
ATOM 822 C CA . LEU A 1 115 ? 5.347 6.949 -9.249 1.00 96.12 115 LEU A CA 1
ATOM 823 C C . LEU A 1 115 ? 6.307 5.762 -9.372 1.00 96.12 115 LEU A C 1
ATOM 825 O O . LEU A 1 115 ? 6.979 5.616 -10.392 1.00 96.12 115 LEU A O 1
ATOM 829 N N . HIS A 1 116 ? 6.335 4.875 -8.376 1.00 94.75 116 HIS A N 1
ATOM 830 C CA . HIS A 1 116 ? 7.138 3.657 -8.434 1.00 94.75 116 HIS A CA 1
ATOM 831 C C . HIS A 1 116 ? 6.705 2.727 -9.582 1.00 94.75 116 HIS A C 1
ATOM 833 O O . HIS A 1 116 ? 7.560 2.167 -10.270 1.00 94.75 116 HIS A O 1
ATOM 839 N N . ARG A 1 117 ? 5.396 2.598 -9.850 1.00 93.38 117 ARG A N 1
ATOM 840 C CA . ARG A 1 117 ? 4.875 1.837 -11.002 1.00 93.38 117 ARG A CA 1
ATOM 841 C C . ARG A 1 117 ? 5.314 2.431 -12.336 1.00 93.38 117 ARG A C 1
ATOM 843 O O . ARG A 1 117 ? 5.734 1.682 -13.214 1.00 93.38 117 ARG A O 1
ATOM 850 N N . VAL A 1 118 ? 5.235 3.753 -12.477 1.00 93.88 118 VAL A N 1
ATOM 851 C CA . VAL A 1 118 ? 5.686 4.458 -13.685 1.00 93.88 118 VAL A CA 1
ATOM 852 C C . VAL A 1 118 ? 7.190 4.272 -13.879 1.00 93.88 118 VAL A C 1
ATOM 854 O O . VAL A 1 118 ? 7.624 3.930 -14.975 1.00 93.88 118 VAL A O 1
ATOM 857 N N . ALA A 1 119 ? 7.983 4.415 -12.814 1.00 91.44 119 ALA A N 1
ATOM 858 C CA . ALA A 1 119 ? 9.424 4.196 -12.870 1.00 91.44 119 ALA A CA 1
ATOM 859 C C . ALA A 1 119 ? 9.772 2.775 -13.343 1.00 91.44 119 ALA A C 1
ATOM 861 O O . ALA A 1 119 ? 10.624 2.616 -14.213 1.00 91.44 119 ALA A O 1
ATOM 862 N N . LEU A 1 120 ? 9.085 1.750 -12.828 1.00 89.75 120 LEU A N 1
ATOM 863 C CA . LEU A 1 120 ? 9.268 0.366 -13.275 1.00 89.75 120 LEU A CA 1
ATOM 864 C C . LEU A 1 120 ? 8.928 0.180 -14.756 1.00 89.75 120 LEU A C 1
ATOM 866 O O . LEU A 1 120 ? 9.737 -0.381 -15.489 1.00 89.75 120 LEU A O 1
ATOM 870 N N . ALA A 1 121 ? 7.780 0.692 -15.205 1.00 89.12 121 ALA A N 1
ATOM 871 C CA . ALA A 1 121 ? 7.362 0.572 -16.601 1.00 89.12 121 ALA A CA 1
ATOM 872 C C . ALA A 1 121 ? 8.371 1.224 -17.565 1.00 89.12 121 ALA A C 1
ATOM 874 O O . ALA A 1 121 ? 8.715 0.648 -18.594 1.00 89.12 121 ALA A O 1
ATOM 875 N N . LEU A 1 122 ? 8.907 2.395 -17.201 1.00 89.50 122 LEU A N 1
ATOM 876 C CA . LEU A 1 122 ? 9.930 3.084 -17.994 1.00 89.50 122 LEU A CA 1
ATOM 877 C C . LEU A 1 122 ? 11.256 2.311 -18.049 1.00 89.50 122 LEU A C 1
ATOM 879 O O . LEU A 1 122 ? 11.948 2.347 -19.066 1.00 89.50 122 LEU A O 1
ATOM 883 N N . LEU A 1 123 ? 11.630 1.624 -16.966 1.00 87.25 123 LEU A N 1
ATOM 884 C CA . LEU A 1 123 ? 12.832 0.788 -16.935 1.00 87.25 123 LEU A CA 1
ATOM 885 C C . LEU A 1 123 ? 12.671 -0.487 -17.763 1.00 87.25 123 LEU A C 1
ATOM 887 O O . LEU A 1 123 ? 13.620 -0.893 -18.432 1.00 87.25 123 LEU A O 1
ATOM 891 N N . GLU A 1 124 ? 11.489 -1.101 -17.733 1.00 85.44 124 GLU A N 1
ATOM 892 C CA . GLU A 1 124 ? 11.167 -2.271 -18.554 1.00 85.44 124 GLU A CA 1
ATOM 893 C C . GLU A 1 124 ? 11.192 -1.912 -20.044 1.00 85.44 124 GLU A C 1
ATOM 895 O O . GLU A 1 124 ? 11.873 -2.586 -20.811 1.00 85.44 124 GLU A O 1
ATOM 900 N N . GLN A 1 125 ? 10.588 -0.786 -20.438 1.00 83.19 125 GLN A N 1
ATOM 901 C CA . GLN A 1 125 ? 10.581 -0.327 -21.830 1.00 83.19 125 GLN A CA 1
ATOM 902 C C . GLN A 1 125 ? 11.993 -0.098 -22.396 1.00 83.19 125 GLN A C 1
ATOM 904 O O . GLN A 1 125 ? 12.258 -0.420 -23.551 1.00 83.19 125 GLN A O 1
ATOM 909 N N . ARG A 1 126 ? 12.931 0.432 -21.596 1.00 77.56 126 ARG A N 1
ATOM 910 C CA . ARG A 1 126 ? 14.329 0.609 -22.035 1.00 77.56 126 ARG A CA 1
ATOM 911 C C . ARG A 1 126 ? 15.091 -0.701 -22.224 1.00 77.56 126 ARG A C 1
ATOM 913 O O . ARG A 1 126 ? 16.178 -0.665 -22.783 1.00 77.56 126 ARG A O 1
ATOM 920 N N . ARG A 1 127 ? 14.587 -1.825 -21.711 1.00 73.12 127 ARG A N 1
ATOM 921 C CA . ARG A 1 127 ? 15.235 -3.133 -21.864 1.00 73.12 127 ARG A CA 1
ATOM 922 C C . ARG A 1 127 ? 14.940 -3.775 -23.220 1.00 73.12 127 ARG A C 1
ATOM 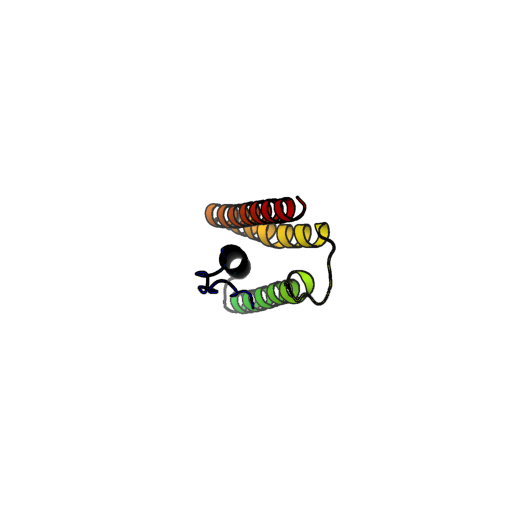924 O O . ARG A 1 127 ? 15.708 -4.630 -23.647 1.00 73.12 127 ARG A O 1
ATOM 931 N N . ASP A 1 128 ? 13.839 -3.382 -23.850 1.00 67.31 128 ASP A N 1
ATOM 932 C CA . ASP A 1 128 ? 13.350 -3.972 -25.098 1.00 67.31 128 ASP A CA 1
ATOM 933 C C . ASP A 1 128 ? 13.842 -3.212 -26.353 1.00 67.31 128 ASP A C 1
ATOM 935 O O . ASP A 1 128 ? 13.482 -3.572 -27.474 1.00 67.31 128 ASP A O 1
ATOM 939 N N . HIS A 1 129 ? 14.684 -2.186 -26.167 1.00 51.22 129 HIS A N 1
ATOM 940 C CA . HIS A 1 129 ? 15.361 -1.399 -27.205 1.00 51.22 129 HIS A CA 1
ATOM 941 C C . HIS A 1 129 ? 16.878 -1.590 -27.132 1.00 51.22 129 HIS A C 1
ATOM 943 O O . HIS A 1 129 ? 17.503 -1.643 -28.213 1.00 51.22 129 HIS A O 1
#

Solvent-accessible surface area (backbone atoms only — not comparable to full-atom values): 7152 Å² total; per-residue (Å²): 141,81,84,75,80,81,80,68,82,70,74,75,54,66,66,60,53,50,53,50,51,54,51,51,54,50,50,52,50,50,53,51,47,40,52,44,46,30,52,47,38,35,70,75,34,71,65,75,67,10,54,53,52,14,53,53,48,37,51,51,53,52,48,53,37,48,38,47,66,38,99,78,29,82,44,87,59,57,74,67,55,46,50,50,53,51,45,52,55,41,47,48,40,17,52,51,30,30,77,74,75,36,43,71,62,12,51,48,55,33,48,55,50,52,52,52,52,52,52,49,53,57,55,55,59,63,70,81,109

Foldseek 3Di:
DDDDDDPDPPDPDPVNVVVVVLVVLVVVLLVLLLVLQLVLQCLVDPDPVSNVVSVVRSVVLVVVCCQEPDPPHVDDDDPVVNVVSLCCSLQVSLVSCVVSVNNVSSVVSNVSSVVSVVVVVVVVVVVVD